Protein AF-A0A109KJE3-F1 (afdb_monomer)

Structure (mmCIF, N/CA/C/O backbone):
data_AF-A0A109KJE3-F1
#
_entry.id   AF-A0A109KJE3-F1
#
loop_
_atom_site.group_PDB
_atom_site.id
_atom_site.type_symbol
_atom_site.label_atom_id
_atom_site.label_alt_id
_atom_site.label_comp_id
_atom_site.label_asym_id
_atom_site.label_entity_id
_atom_site.label_seq_id
_atom_site.pdbx_PDB_ins_code
_atom_site.Cartn_x
_atom_site.Cartn_y
_atom_site.Cartn_z
_atom_site.occupancy
_atom_site.B_iso_or_equiv
_atom_site.auth_seq_id
_atom_site.auth_comp_id
_atom_site.auth_asym_id
_atom_site.auth_atom_id
_atom_site.pdbx_PDB_model_num
ATOM 1 N N . MET A 1 1 ? 3.260 11.436 8.197 1.00 60.47 1 MET A N 1
ATOM 2 C CA . MET A 1 1 ? 3.729 10.998 6.869 1.00 60.47 1 MET A CA 1
ATOM 3 C C . MET A 1 1 ? 3.910 9.497 6.946 1.00 60.47 1 MET A C 1
ATOM 5 O O . MET A 1 1 ? 4.401 9.034 7.967 1.00 60.47 1 MET A O 1
ATOM 9 N N . VAL A 1 2 ? 3.410 8.748 5.970 1.00 67.50 2 VAL A N 1
ATOM 10 C CA . VAL A 1 2 ? 3.582 7.293 5.935 1.00 67.50 2 VAL A CA 1
ATOM 11 C C . VAL A 1 2 ? 4.927 7.020 5.280 1.00 67.50 2 VAL A C 1
ATOM 13 O O . VAL A 1 2 ? 5.141 7.447 4.151 1.00 67.50 2 VAL A O 1
ATOM 16 N N . SER A 1 3 ? 5.837 6.370 5.999 1.00 77.12 3 SER A N 1
ATOM 17 C CA . SER A 1 3 ? 7.260 6.338 5.620 1.00 77.12 3 SER A CA 1
ATOM 18 C C . SER A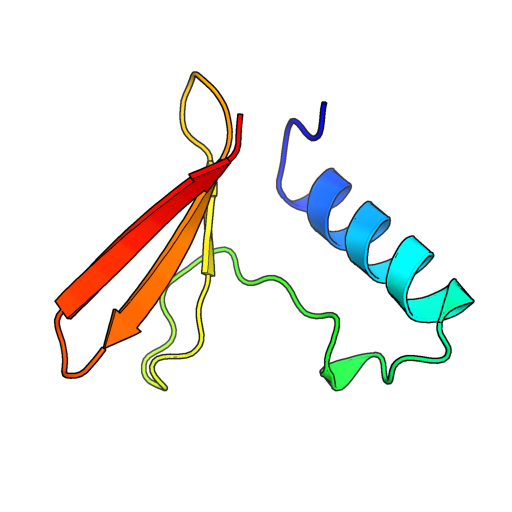 1 3 ? 7.696 4.983 5.063 1.00 77.12 3 SER A C 1
ATOM 20 O O . SER A 1 3 ? 8.802 4.838 4.555 1.00 77.12 3 SER A O 1
ATOM 22 N N . ASN A 1 4 ? 6.843 3.970 5.205 1.00 86.12 4 ASN A N 1
ATOM 23 C CA . ASN A 1 4 ? 7.070 2.618 4.717 1.00 86.12 4 ASN A CA 1
ATOM 24 C C . ASN A 1 4 ? 5.735 1.900 4.487 1.00 86.12 4 ASN A C 1
ATOM 26 O O . ASN A 1 4 ? 4.678 2.313 4.976 1.00 86.12 4 ASN A O 1
ATOM 30 N N . PHE A 1 5 ? 5.797 0.782 3.770 1.00 89.62 5 PHE A N 1
ATOM 31 C CA . PHE A 1 5 ? 4.620 0.006 3.405 1.00 89.62 5 PHE A CA 1
ATOM 32 C C . PHE A 1 5 ? 3.826 -0.514 4.612 1.00 89.62 5 PHE A C 1
ATOM 34 O O . PHE A 1 5 ? 2.596 -0.472 4.616 1.00 89.62 5 PHE A O 1
ATOM 41 N N . GLY A 1 6 ? 4.505 -0.949 5.676 1.00 90.62 6 GLY A N 1
ATOM 42 C CA . GLY A 1 6 ? 3.844 -1.458 6.878 1.00 90.62 6 GLY A CA 1
ATOM 43 C C . GLY A 1 6 ? 2.965 -0.406 7.563 1.00 90.62 6 GLY A C 1
ATOM 44 O O . GLY A 1 6 ? 1.853 -0.707 8.005 1.00 90.62 6 GLY A O 1
ATOM 45 N N . GLU A 1 7 ? 3.429 0.841 7.627 1.00 90.56 7 GLU A N 1
ATOM 46 C CA . GLU A 1 7 ? 2.638 1.977 8.112 1.00 90.56 7 GLU A CA 1
ATOM 47 C C . GLU A 1 7 ? 1.450 2.287 7.192 1.00 90.56 7 GLU A C 1
ATOM 49 O O . GLU A 1 7 ? 0.353 2.578 7.685 1.00 90.56 7 GLU A O 1
ATOM 54 N N . LEU A 1 8 ? 1.635 2.172 5.872 1.00 91.19 8 LEU A N 1
ATOM 55 C CA . LEU A 1 8 ? 0.578 2.399 4.884 1.00 91.19 8 LEU A CA 1
ATOM 56 C C . LEU A 1 8 ? -0.541 1.376 5.033 1.00 91.19 8 LEU A C 1
ATOM 58 O O . LEU A 1 8 ? -1.699 1.746 5.225 1.00 91.19 8 LEU A O 1
ATOM 62 N N . GLN A 1 9 ? -0.188 0.092 5.041 1.00 93.69 9 GLN A N 1
ATOM 63 C CA . GLN A 1 9 ? -1.135 -1.006 5.189 1.00 93.69 9 GLN A CA 1
ATOM 64 C C . GLN A 1 9 ? -1.915 -0.902 6.508 1.00 93.69 9 GLN A C 1
ATOM 66 O O . GLN A 1 9 ? -3.133 -1.106 6.531 1.00 93.69 9 GLN A O 1
ATOM 71 N N . LYS A 1 10 ? -1.249 -0.533 7.612 1.00 93.75 10 LYS A N 1
ATOM 72 C CA . LYS A 1 10 ? -1.913 -0.280 8.905 1.00 93.75 10 LYS A CA 1
ATOM 73 C C . LYS A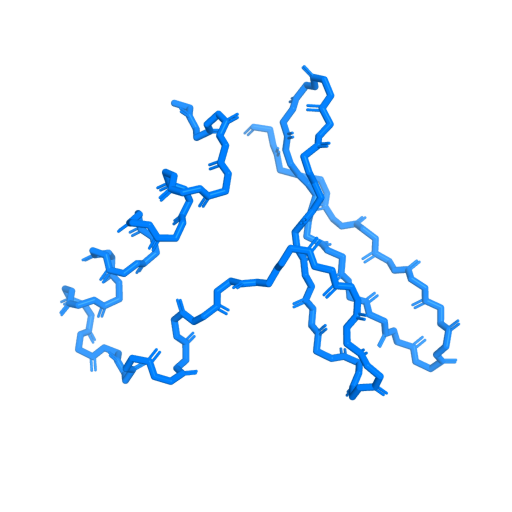 1 10 ? -2.909 0.873 8.815 1.00 93.75 10 LYS A C 1
ATOM 75 O O . LYS A 1 10 ? -4.031 0.746 9.303 1.00 93.75 10 LYS A O 1
ATOM 80 N N . THR A 1 11 ? -2.516 1.973 8.178 1.00 93.25 11 THR A N 1
ATOM 81 C CA . THR A 1 11 ? -3.362 3.161 8.012 1.00 93.25 11 THR A CA 1
ATOM 82 C C . THR A 1 11 ? -4.598 2.847 7.172 1.00 93.25 11 THR A C 1
ATOM 84 O O . THR A 1 11 ? -5.716 3.120 7.608 1.00 93.25 11 THR A O 1
ATOM 87 N N . VAL A 1 12 ? -4.421 2.186 6.023 1.00 93.19 12 VAL A N 1
ATOM 88 C CA . VAL A 1 12 ? -5.517 1.735 5.148 1.00 93.19 12 VAL A CA 1
ATOM 89 C C . VAL A 1 12 ? -6.464 0.797 5.896 1.00 93.19 12 VAL A C 1
ATOM 91 O O . VAL A 1 12 ? -7.678 0.987 5.857 1.00 93.19 12 VAL A O 1
ATOM 94 N N . SER A 1 13 ? -5.923 -0.160 6.655 1.00 94.50 13 SER A N 1
ATOM 95 C CA . SER A 1 13 ? -6.732 -1.093 7.452 1.00 94.50 13 SER A CA 1
ATOM 96 C C . SER A 1 13 ? -7.571 -0.368 8.508 1.00 94.50 13 SER A C 1
ATOM 98 O O . SER A 1 13 ? -8.746 -0.682 8.686 1.00 94.50 13 SER A O 1
ATOM 100 N N . LEU A 1 14 ? -6.987 0.616 9.201 1.00 95.69 14 LEU A N 1
ATOM 101 C CA . LEU A 1 14 ? -7.667 1.384 10.246 1.00 95.69 14 LEU A CA 1
ATOM 102 C C . LEU A 1 14 ? -8.766 2.288 9.675 1.00 95.69 14 LEU A C 1
ATOM 104 O O . LEU A 1 14 ? -9.844 2.382 10.262 1.00 95.69 14 LEU A O 1
ATOM 108 N N . ILE A 1 15 ? -8.516 2.939 8.537 1.00 95.38 15 ILE A N 1
ATOM 109 C CA . ILE A 1 15 ? -9.517 3.760 7.844 1.00 95.38 15 ILE A CA 1
ATOM 110 C C . ILE A 1 15 ? -10.645 2.872 7.316 1.00 95.38 15 ILE A C 1
ATOM 112 O O . ILE A 1 15 ? -11.812 3.130 7.602 1.00 95.38 15 ILE A O 1
ATOM 116 N N . GLY A 1 16 ? -10.313 1.792 6.609 1.00 95.56 16 GLY A N 1
ATOM 117 C CA . GLY A 1 16 ? -11.304 0.882 6.046 1.00 95.56 16 GLY A CA 1
ATOM 118 C C . GLY A 1 16 ? -12.177 0.216 7.108 1.00 95.56 16 GLY A C 1
ATOM 119 O O . GLY A 1 16 ? -13.388 0.127 6.927 1.00 95.56 16 GLY A O 1
ATOM 120 N N . ALA A 1 17 ? -11.608 -0.156 8.260 1.00 95.06 17 ALA A N 1
ATOM 121 C CA . ALA A 1 17 ? -12.377 -0.687 9.385 1.00 95.06 17 ALA A CA 1
ATOM 122 C C . ALA A 1 17 ? -13.425 0.314 9.904 1.00 95.06 17 ALA A 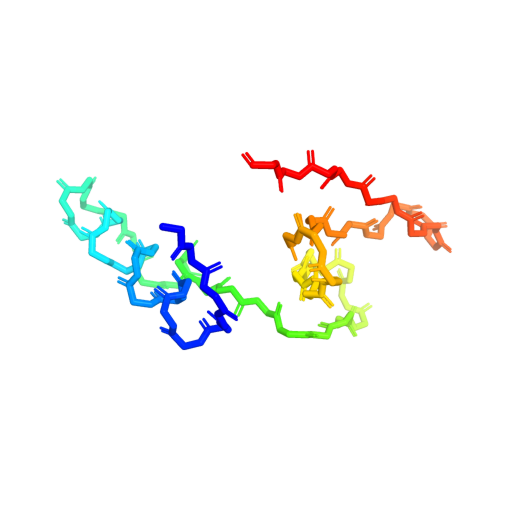C 1
ATOM 124 O O . ALA A 1 17 ? -14.555 -0.080 10.182 1.00 95.06 17 ALA A O 1
ATOM 125 N N . LYS A 1 18 ? -13.085 1.609 9.986 1.00 96.50 18 LYS A N 1
ATOM 126 C CA . LYS A 1 18 ? -14.038 2.667 10.377 1.00 96.50 18 LYS A CA 1
ATOM 127 C C . LYS A 1 18 ? -15.168 2.847 9.364 1.00 96.50 18 LYS A C 1
ATOM 129 O O . LYS A 1 18 ? -16.259 3.251 9.747 1.00 96.50 18 LYS A O 1
ATOM 134 N N . LEU A 1 19 ? -14.905 2.549 8.094 1.00 96.44 19 LEU A N 1
ATOM 135 C CA . LEU A 1 19 ? -15.875 2.637 7.001 1.00 96.44 19 LEU A CA 1
ATOM 136 C C . LEU A 1 19 ? -16.662 1.332 6.785 1.00 96.44 19 LEU A C 1
ATOM 138 O O . LEU A 1 19 ? -17.498 1.273 5.889 1.00 96.44 19 LEU A O 1
ATOM 142 N N . GLY A 1 20 ? -16.394 0.279 7.567 1.00 95.00 20 GLY A N 1
ATOM 143 C CA . GLY A 1 20 ? -17.007 -1.039 7.370 1.00 95.00 20 GLY A C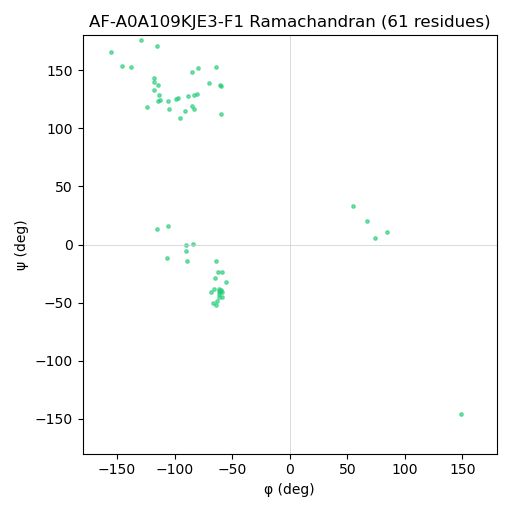A 1
ATOM 144 C C . GLY A 1 20 ? -16.574 -1.730 6.071 1.00 95.00 20 GLY A C 1
ATOM 145 O O . GLY A 1 20 ? -17.271 -2.620 5.587 1.00 95.00 20 GLY A O 1
ATOM 146 N N . ALA A 1 21 ? -15.442 -1.326 5.490 1.00 94.88 21 ALA A N 1
ATOM 147 C CA . ALA A 1 21 ? -14.950 -1.886 4.241 1.00 94.88 21 ALA A CA 1
ATOM 148 C C . ALA A 1 21 ? -14.463 -3.340 4.435 1.00 94.88 21 ALA A C 1
ATOM 150 O O . ALA A 1 21 ? -13.786 -3.641 5.428 1.00 94.88 21 ALA A O 1
ATOM 151 N N . PRO A 1 22 ? -14.749 -4.253 3.489 1.00 94.56 22 PRO A N 1
ATOM 152 C CA . PRO A 1 22 ? -14.226 -5.614 3.530 1.00 94.56 22 PRO A CA 1
ATOM 153 C C . PRO A 1 22 ? -12.695 -5.631 3.521 1.00 94.56 22 PRO A C 1
ATOM 155 O O . PRO A 1 22 ? -12.068 -4.960 2.706 1.00 94.56 22 PRO A O 1
ATOM 158 N N . LYS A 1 23 ? -12.073 -6.466 4.366 1.00 89.44 23 LYS A N 1
ATOM 159 C CA . LYS A 1 23 ? -10.602 -6.589 4.436 1.00 89.44 23 LYS A CA 1
ATOM 160 C C . LYS A 1 23 ? -9.955 -6.929 3.091 1.00 89.44 23 LYS A C 1
ATOM 162 O O . LYS A 1 23 ? -8.846 -6.482 2.827 1.00 89.44 23 LYS A O 1
ATOM 167 N N . SER A 1 24 ? -10.650 -7.686 2.242 1.00 89.62 24 SER A N 1
ATOM 168 C CA . SER A 1 24 ? -10.189 -8.036 0.894 1.00 89.62 24 SER A CA 1
ATOM 169 C C . SER A 1 24 ? -10.001 -6.824 -0.024 1.00 89.62 24 SER A C 1
ATOM 171 O O . SER A 1 24 ? -9.216 -6.905 -0.959 1.00 89.62 24 SER A O 1
ATOM 173 N N . MET A 1 25 ? -10.678 -5.703 0.247 1.00 87.56 25 MET A N 1
ATOM 174 C CA . MET A 1 25 ? -10.538 -4.445 -0.498 1.00 87.56 25 MET A CA 1
ATOM 175 C C . MET A 1 25 ? -9.463 -3.514 0.082 1.00 87.56 25 MET A C 1
ATOM 177 O O . MET A 1 25 ? -9.192 -2.465 -0.490 1.00 87.56 25 MET A O 1
ATOM 181 N N . LEU A 1 26 ? -8.863 -3.866 1.223 1.00 92.00 26 LEU A N 1
ATOM 182 C CA . LEU A 1 26 ? -7.923 -3.013 1.963 1.00 92.00 26 LEU A CA 1
ATOM 183 C C . LEU A 1 26 ? -6.467 -3.470 1.817 1.00 92.00 26 LEU A C 1
ATOM 185 O O . LEU A 1 26 ? -5.618 -3.080 2.616 1.00 92.00 26 LEU A O 1
ATOM 189 N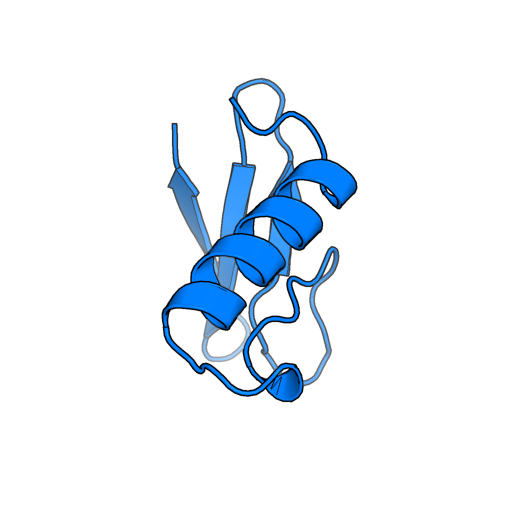 N . LEU A 1 27 ? -6.181 -4.325 0.837 1.00 91.12 27 LEU A N 1
ATOM 190 C CA . LEU A 1 27 ? -4.840 -4.819 0.547 1.00 91.12 27 LEU A CA 1
ATOM 191 C C . LEU A 1 27 ? -4.091 -3.807 -0.317 1.00 91.12 27 LEU A C 1
ATOM 193 O O . LEU A 1 27 ? -4.463 -3.561 -1.462 1.00 91.12 27 LEU A O 1
ATOM 197 N N . VAL A 1 28 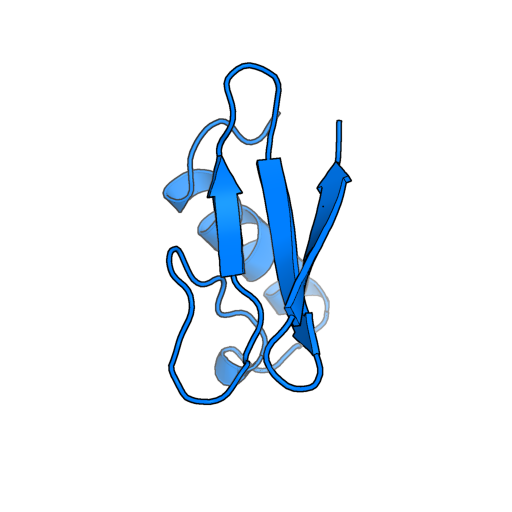? -3.015 -3.257 0.230 1.00 91.25 28 VAL A N 1
ATOM 198 C CA . VAL A 1 28 ? -1.998 -2.539 -0.536 1.00 91.25 28 VAL A CA 1
ATOM 199 C C . VAL A 1 28 ? -1.017 -3.587 -1.072 1.00 91.25 28 VAL A C 1
ATOM 201 O O . VAL A 1 28 ? -0.823 -4.624 -0.438 1.00 91.25 28 VAL A O 1
ATOM 204 N N . ARG A 1 29 ? -0.421 -3.368 -2.247 1.00 89.69 29 ARG A N 1
ATOM 205 C CA . ARG A 1 29 ? 0.604 -4.262 -2.814 1.00 89.69 29 ARG A CA 1
ATOM 206 C C . ARG A 1 29 ? 1.930 -3.522 -2.968 1.00 89.69 29 ARG A C 1
ATOM 208 O O . ARG A 1 29 ? 1.919 -2.334 -3.268 1.00 89.69 29 ARG A O 1
ATOM 215 N N . GLU A 1 30 ? 3.043 -4.215 -2.732 1.00 87.38 30 GLU A N 1
ATOM 216 C CA . GLU A 1 30 ? 4.409 -3.664 -2.864 1.00 87.38 30 GLU A CA 1
ATOM 217 C C . GLU A 1 30 ? 4.989 -3.823 -4.276 1.00 87.38 30 GLU A C 1
ATOM 219 O O . GLU A 1 30 ? 6.000 -3.210 -4.599 1.00 87.38 30 GLU A O 1
ATOM 224 N N . SER A 1 31 ? 4.376 -4.651 -5.119 1.00 83.62 31 SER A N 1
ATOM 225 C CA . SER A 1 31 ? 4.889 -4.973 -6.450 1.00 83.62 31 SER A CA 1
ATOM 226 C C . SER A 1 31 ? 3.767 -5.194 -7.452 1.00 83.62 31 SER A C 1
ATOM 228 O O . SER A 1 31 ? 2.676 -5.617 -7.054 1.00 83.62 31 SER A O 1
ATOM 230 N N . SER A 1 32 ? 4.068 -4.944 -8.734 1.00 78.50 32 SER A N 1
ATOM 231 C CA . SER A 1 32 ? 3.177 -5.180 -9.872 1.00 78.50 32 SER A CA 1
ATOM 232 C C . SER A 1 32 ? 2.790 -6.661 -9.945 1.00 78.50 32 SER A C 1
ATOM 234 O O . SER A 1 32 ? 3.635 -7.515 -10.229 1.00 78.50 32 SER A O 1
ATOM 236 N N . PRO A 1 33 ? 1.526 -7.007 -9.697 1.00 72.75 33 PRO A N 1
ATOM 237 C CA . PRO A 1 33 ? 1.007 -8.333 -9.973 1.00 72.75 33 PRO A CA 1
ATOM 238 C C . PRO A 1 33 ? 0.671 -8.493 -11.464 1.00 72.75 33 PRO A C 1
ATOM 240 O O . PRO A 1 33 ? 0.287 -7.540 -12.141 1.00 72.75 33 PRO A O 1
ATOM 243 N N . GLU A 1 34 ? 0.742 -9.725 -11.972 1.00 77.00 34 GLU A N 1
ATOM 244 C CA . GLU A 1 34 ? 0.436 -10.048 -13.380 1.00 77.00 34 GLU A CA 1
ATOM 245 C C . GLU A 1 34 ? -1.033 -9.788 -13.768 1.00 77.00 34 GLU A C 1
ATOM 247 O O . GLU A 1 34 ? -1.377 -9.757 -14.947 1.00 77.00 34 GLU A O 1
ATOM 252 N N . ASP A 1 35 ? -1.907 -9.588 -12.777 1.00 80.56 35 ASP A N 1
ATOM 253 C CA . ASP A 1 35 ? -3.337 -9.319 -12.950 1.00 80.56 35 ASP A CA 1
ATOM 254 C C . ASP A 1 35 ? -3.653 -7.830 -13.216 1.00 80.56 35 ASP A C 1
ATOM 256 O O . ASP A 1 35 ? -4.818 -7.467 -13.384 1.00 80.56 35 ASP A O 1
ATOM 260 N N . GLY A 1 36 ? -2.631 -6.964 -13.262 1.00 77.56 36 GLY A N 1
ATOM 261 C CA . GLY A 1 36 ? -2.783 -5.522 -13.477 1.00 77.56 36 GLY A CA 1
ATOM 262 C C . GLY A 1 36 ? -3.333 -4.762 -12.267 1.00 77.56 36 GLY A C 1
ATOM 263 O O . GLY A 1 36 ? -3.596 -3.561 -12.367 1.00 77.56 36 GLY A O 1
ATOM 264 N N . THR A 1 37 ? -3.505 -5.428 -11.119 1.00 83.81 37 THR A N 1
ATOM 265 C CA . THR A 1 37 ? -3.908 -4.760 -9.877 1.00 83.81 37 THR A CA 1
ATOM 266 C C . THR A 1 37 ? -2.854 -3.719 -9.495 1.00 83.81 37 THR A C 1
ATOM 268 O O . THR A 1 37 ? -1.664 -4.016 -9.549 1.00 83.81 37 THR A O 1
ATOM 271 N N . PRO A 1 38 ? -3.255 -2.518 -9.062 1.00 87.38 38 PRO A N 1
ATOM 272 C CA . PRO A 1 38 ? -2.292 -1.494 -8.685 1.00 87.38 38 PRO A CA 1
ATOM 273 C C . PRO A 1 38 ? -1.429 -1.862 -7.470 1.00 87.38 38 PRO A C 1
ATOM 275 O O . PRO A 1 38 ? -1.870 -2.577 -6.561 1.00 87.38 38 PRO A O 1
ATOM 278 N N . HIS A 1 39 ? -0.230 -1.288 -7.414 1.00 90.44 39 HIS A N 1
ATOM 279 C CA . HIS A 1 39 ? 0.697 -1.370 -6.285 1.00 90.44 39 HIS A CA 1
ATOM 280 C C . HIS A 1 39 ? 1.193 0.015 -5.869 1.00 90.44 39 HIS A C 1
ATOM 282 O O . HIS A 1 39 ? 0.841 1.036 -6.458 1.00 90.44 39 HIS A O 1
ATOM 288 N N . VAL A 1 40 ? 1.975 0.053 -4.796 1.00 91.00 40 VAL A N 1
ATOM 289 C CA . VAL A 1 40 ? 2.588 1.273 -4.279 1.00 91.00 40 VAL A CA 1
ATOM 290 C C . VAL A 1 40 ? 4.100 1.158 -4.338 1.00 91.00 40 VAL A C 1
ATOM 292 O O . VAL A 1 40 ? 4.668 0.179 -3.858 1.00 91.00 40 VAL A O 1
ATOM 295 N N . GLU A 1 41 ? 4.748 2.201 -4.848 1.00 89.62 41 GLU A N 1
ATOM 296 C CA . GLU A 1 41 ? 6.202 2.338 -4.843 1.00 89.62 41 GLU A CA 1
ATOM 297 C C . GLU A 1 41 ? 6.636 3.482 -3.938 1.00 89.62 41 GLU A C 1
ATOM 299 O O . GLU A 1 41 ? 6.228 4.627 -4.123 1.00 89.62 41 GLU A O 1
ATOM 304 N N . PHE A 1 42 ? 7.508 3.194 -2.975 1.00 86.69 42 PHE A N 1
ATOM 305 C CA . PHE A 1 42 ? 8.119 4.229 -2.147 1.00 86.69 42 PHE A CA 1
ATOM 306 C C . PHE A 1 42 ? 9.321 4.844 -2.871 1.00 86.69 42 PHE A C 1
ATOM 308 O O . PHE A 1 42 ? 10.222 4.141 -3.330 1.00 86.69 42 PHE A O 1
ATOM 315 N N . LYS A 1 43 ? 9.338 6.174 -2.955 1.00 84.38 43 LYS A N 1
ATOM 316 C CA . LYS A 1 43 ? 10.433 6.988 -3.498 1.00 84.38 43 LYS A CA 1
ATOM 317 C C . LYS A 1 43 ? 11.025 7.841 -2.371 1.00 84.38 43 LYS A C 1
ATOM 319 O O . LYS A 1 43 ? 10.468 7.932 -1.281 1.00 84.38 43 LYS A O 1
ATOM 324 N N . SER A 1 44 ? 12.147 8.511 -2.629 1.00 80.69 44 SER A N 1
ATOM 325 C CA . SER A 1 44 ? 12.826 9.352 -1.627 1.00 80.69 44 SER A CA 1
ATOM 326 C C . SER A 1 44 ? 11.960 10.486 -1.061 1.00 80.69 44 SER A C 1
ATOM 328 O O . SER A 1 44 ? 12.223 10.950 0.042 1.00 80.69 44 SER A O 1
ATOM 330 N N . GLU A 1 45 ? 10.936 10.925 -1.796 1.00 79.31 45 GLU A N 1
ATOM 331 C CA . GLU A 1 45 ? 10.073 12.056 -1.427 1.00 79.31 45 GLU A CA 1
ATOM 332 C C . GLU A 1 45 ? 8.605 11.671 -1.167 1.00 79.31 45 GLU A C 1
ATOM 334 O O . GLU A 1 45 ? 7.748 12.551 -1.130 1.00 79.31 45 GLU A O 1
ATOM 339 N N . GLY A 1 46 ? 8.284 10.381 -1.023 1.00 83.69 46 GLY A N 1
ATOM 340 C CA . GLY A 1 46 ? 6.907 9.936 -0.793 1.00 83.69 46 GLY A CA 1
ATOM 341 C C . GLY A 1 46 ? 6.618 8.567 -1.389 1.00 83.69 46 GLY A C 1
ATOM 342 O O . GLY A 1 46 ? 7.487 7.696 -1.424 1.00 83.69 46 GLY A O 1
ATOM 343 N N . PHE A 1 47 ? 5.391 8.372 -1.862 1.00 86.94 47 PHE A N 1
ATOM 344 C CA . PHE A 1 47 ? 5.005 7.146 -2.549 1.00 86.94 47 PHE A CA 1
ATOM 345 C C . PHE A 1 47 ? 4.142 7.437 -3.776 1.00 86.94 47 PHE A C 1
ATOM 347 O O . PHE A 1 47 ? 3.445 8.451 -3.862 1.00 86.94 47 PHE A O 1
ATOM 354 N N . GLU A 1 48 ? 4.206 6.528 -4.735 1.00 88.81 48 GLU A N 1
ATOM 355 C CA . GLU A 1 48 ? 3.441 6.568 -5.973 1.00 88.81 48 GLU A CA 1
ATOM 356 C C . GLU A 1 48 ? 2.474 5.392 -5.989 1.00 88.81 48 GLU A C 1
ATOM 358 O O . GLU A 1 48 ? 2.832 4.279 -5.601 1.00 88.81 48 GLU A O 1
ATOM 363 N N . TYR A 1 49 ? 1.241 5.646 -6.418 1.00 86.12 49 TYR A N 1
ATOM 364 C CA . TYR A 1 49 ? 0.287 4.589 -6.722 1.00 86.12 49 TYR A CA 1
ATOM 365 C C . TYR A 1 49 ? 0.431 4.240 -8.195 1.00 86.12 49 TYR A C 1
ATOM 367 O O . TYR A 1 49 ? 0.169 5.081 -9.056 1.00 86.12 49 TYR A O 1
ATOM 375 N N . VAL A 1 50 ? 0.876 3.023 -8.476 1.00 86.25 50 VAL A N 1
ATOM 376 C CA . VAL A 1 50 ? 1.176 2.563 -9.827 1.00 86.25 50 VAL A CA 1
ATOM 377 C C . VAL A 1 50 ? 0.080 1.613 -10.272 1.00 86.25 50 VAL A C 1
ATOM 379 O O . VAL A 1 50 ? -0.197 0.611 -9.619 1.00 86.25 50 VAL A O 1
ATOM 382 N N . SER A 1 51 ? -0.554 1.927 -11.395 1.00 81.31 51 SER A N 1
ATOM 383 C CA . SER A 1 51 ? -1.526 1.057 -12.051 1.00 81.31 51 SER A CA 1
ATOM 384 C C . SER A 1 51 ? -1.024 0.672 -13.436 1.00 81.31 51 SER A C 1
ATOM 386 O O . SER A 1 51 ? -0.462 1.500 -14.153 1.00 81.31 51 SER A O 1
ATOM 388 N N . SER A 1 52 ? -1.225 -0.590 -13.813 1.00 72.69 52 SER A N 1
ATOM 389 C CA . SER A 1 52 ? -0.930 -1.078 -15.158 1.00 72.69 52 SER A CA 1
ATOM 390 C C . SER A 1 52 ? -2.191 -1.044 -16.016 1.00 72.69 52 SER A C 1
ATOM 392 O O . SER A 1 52 ? -3.083 -1.877 -15.861 1.00 72.69 52 SER A O 1
ATOM 394 N N . GLU A 1 53 ? -2.257 -0.123 -16.975 1.00 71.75 53 GLU A N 1
ATOM 395 C CA . GLU A 1 53 ? -3.330 -0.074 -17.967 1.00 71.75 53 GLU A CA 1
ATOM 396 C C . GLU A 1 53 ? -2.813 -0.573 -19.320 1.00 71.75 53 GLU A C 1
ATOM 398 O O . GLU A 1 53 ? -1.937 0.030 -19.934 1.00 71.75 53 GLU A O 1
ATOM 403 N N . ARG A 1 54 ? -3.367 -1.689 -19.818 1.00 76.19 54 ARG A N 1
ATOM 404 C CA . ARG A 1 54 ? -3.043 -2.256 -21.149 1.00 76.19 54 ARG A CA 1
ATOM 405 C C . ARG A 1 54 ? -1.542 -2.524 -21.371 1.00 76.19 54 ARG A C 1
ATOM 407 O O . ARG A 1 54 ? -1.059 -2.407 -22.494 1.00 76.19 54 ARG A O 1
ATOM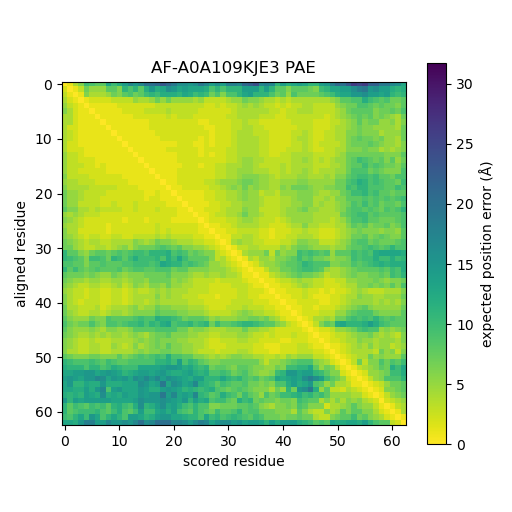 414 N N . GLY A 1 55 ? -0.818 -2.886 -20.312 1.00 67.69 55 GLY A N 1
ATOM 415 C CA . GLY A 1 55 ? 0.627 -3.138 -20.362 1.00 67.69 55 GLY A CA 1
ATOM 416 C C . GLY A 1 55 ? 1.501 -1.886 -20.227 1.00 67.69 55 GLY A C 1
ATOM 417 O O . GLY A 1 55 ? 2.704 -1.977 -20.448 1.00 67.69 55 GLY A O 1
ATOM 418 N N . TYR A 1 56 ? 0.920 -0.739 -19.864 1.00 66.31 56 TYR A N 1
ATOM 419 C CA . TYR A 1 56 ? 1.651 0.482 -19.532 1.00 66.31 56 TYR A CA 1
ATOM 420 C C . TYR A 1 56 ? 1.475 0.823 -18.055 1.00 66.31 56 TYR A C 1
ATOM 422 O O . TYR A 1 56 ? 0.348 0.915 -17.569 1.00 66.31 56 TYR A O 1
ATOM 430 N N . GLU A 1 57 ? 2.586 1.044 -17.356 1.00 73.12 57 GLU A N 1
ATOM 431 C CA . GLU A 1 57 ? 2.572 1.510 -15.971 1.00 73.12 57 GLU A CA 1
ATOM 432 C C . GLU A 1 57 ? 2.344 3.024 -15.920 1.00 73.12 57 GLU A C 1
ATOM 434 O O . GLU A 1 57 ? 3.026 3.802 -16.593 1.00 73.12 57 GLU A O 1
ATOM 439 N N . LYS A 1 58 ? 1.374 3.445 -15.107 1.00 75.88 58 LYS A N 1
ATOM 440 C CA . LYS A 1 58 ? 1.089 4.845 -14.805 1.00 75.88 58 LYS A CA 1
ATOM 441 C C . LYS A 1 58 ? 1.150 5.051 -13.296 1.00 75.88 58 LYS A C 1
ATOM 443 O O . LYS A 1 58 ? 0.372 4.449 -12.561 1.00 75.88 58 LYS A O 1
ATOM 448 N N . GLY A 1 59 ? 2.075 5.899 -12.857 1.00 74.38 59 GLY A N 1
ATOM 449 C CA . GLY A 1 59 ? 2.216 6.311 -11.464 1.00 74.38 59 GLY A CA 1
ATOM 450 C C . GLY A 1 59 ? 1.534 7.651 -11.204 1.00 74.38 59 GLY A C 1
ATOM 451 O O . GLY A 1 59 ? 1.848 8.636 -11.874 1.00 74.38 59 GLY A O 1
ATOM 452 N N . ASP A 1 60 ? 0.645 7.698 -10.215 1.00 77.19 60 ASP A N 1
ATOM 453 C CA . ASP A 1 60 ? 0.140 8.947 -9.644 1.00 77.19 60 ASP A CA 1
ATOM 454 C C . ASP A 1 60 ? 0.905 9.246 -8.344 1.00 77.19 60 ASP A C 1
ATOM 456 O O . ASP A 1 60 ? 0.985 8.407 -7.439 1.00 77.19 60 ASP A O 1
ATOM 460 N N . ARG A 1 61 ? 1.503 10.441 -8.256 1.00 73.88 61 ARG A N 1
ATOM 461 C CA . ARG A 1 61 ? 2.355 10.848 -7.128 1.00 73.88 61 ARG A CA 1
ATOM 462 C C . ARG A 1 61 ? 1.535 11.480 -6.007 1.00 73.88 61 ARG A C 1
ATOM 464 O O . ARG A 1 61 ? 0.837 12.467 -6.234 1.00 73.88 61 ARG A O 1
ATOM 471 N N . PHE A 1 62 ? 1.705 10.970 -4.788 1.00 70.00 62 PHE A N 1
ATOM 472 C CA . PHE A 1 62 ? 1.104 11.528 -3.577 1.00 70.00 62 PHE A CA 1
ATOM 473 C C . PHE A 1 62 ? 2.213 12.059 -2.656 1.00 70.00 62 PHE A C 1
ATOM 475 O O . PHE A 1 62 ? 3.153 11.335 -2.323 1.00 70.00 62 PHE A O 1
ATOM 482 N N . ILE A 1 6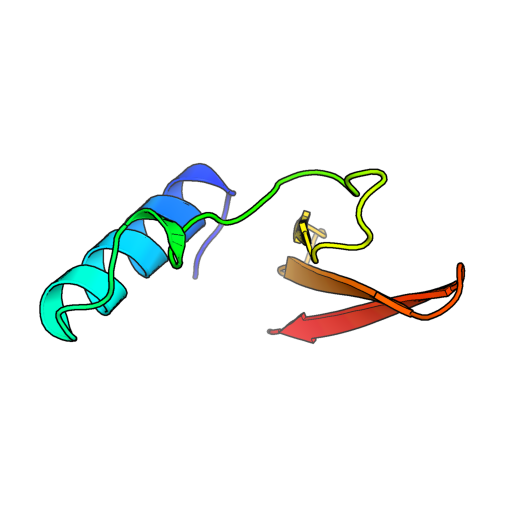3 ? 2.123 13.349 -2.309 1.00 57.81 63 ILE A N 1
ATOM 483 C CA . ILE A 1 63 ? 3.077 14.093 -1.462 1.00 57.81 63 ILE A CA 1
ATOM 484 C C . ILE A 1 63 ? 2.535 14.226 -0.040 1.00 57.81 63 ILE A C 1
ATOM 486 O O . ILE A 1 63 ? 1.328 14.537 0.088 1.00 57.81 63 ILE A O 1
#

Secondary structure (DSSP, 8-state):
---SHHHHHHHHHHHHHHTT--GGG----SS--TT---EEEEETTEEEEEEEETTEEEEEEE-

Foldseek 3Di:
DQQDPVSQLVVLVVVCVVVVHDPVVSDAACDQDPVQDWHWDADPVGIWTWGQDPNDIDTDDDD

Sequence (63 aa):
MVSNFGELQKTVSLIGAKLGAPKSMLLVRESSPEDGTPHVEFKSEGFEYVSSERGYEKGDRFI

Radius of gyration: 12.29 Å; Cα contacts (8 Å, |Δi|>4): 89; chains: 1; bounding box: 30×24×32 Å

Nearest PDB structures (foldseek):
  7cq1-assembly1_A  TM=6.640E-01  e=1.853E+00  Mycobacterium tuberculosis H37Rv
  5itd-assembly1_B  TM=5.680E-01  e=1.330E+00  Homo sapiens
  4bdx-assembly1_A  TM=8.113E-01  e=6.110E+00  Homo sapiens
  4qgv-assembly3_B-2  TM=3.528E-01  e=4.386E+00  Homo sapiens
  3i17-assembly1_A  TM=3.336E-01  e=9.095E+00  Homo sapiens

Solvent-accessible surface area (backbone atoms only — not comparable to full-atom values): 3863 Å² total; per-residue (Å²): 133,74,88,47,69,70,54,43,41,51,50,43,42,56,53,33,56,76,69,68,48,60,72,87,79,43,69,76,36,79,55,84,47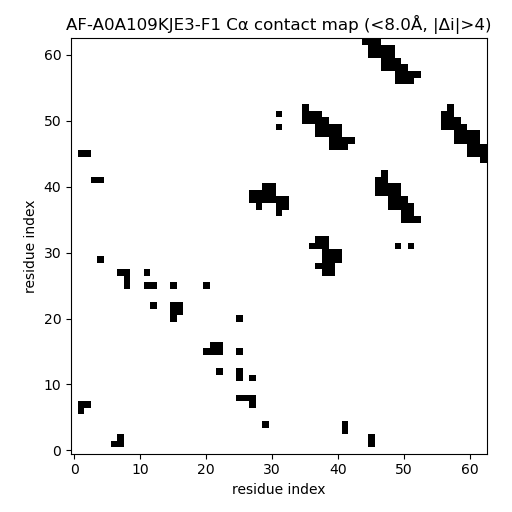,97,83,40,53,59,19,42,48,81,53,100,81,41,42,26,47,34,36,45,58,96,90,41,81,46,72,49,81,50,122

Organism: Pseudomonas fluorescens (NCBI:txid294)

pLDDT: mean 84.32, std 9.5, range [57.81, 96.5]

Mean predicted aligned error: 5.67 Å